Protein AF-A0A8S3GSZ7-F1 (afdb_monomer_lite)

InterPro domains:
  IPR011249 Metalloenzyme, LuxS/M16 peptidase-like [SSF63411] (2-104)
  IPR011765 Peptidase M16, N-terminal [PF00675] (2-55)
  IPR050626 Peptidase M16 [PTHR43690] (2-104)

Secondary structure (DSSP, 8-state):
-HHHHHHHHHHHH-----HHHHHHHHHHHHHHHHHHTT-HHHHHHHHHHHTS-TTSGGGS--S--HIIIIIHHHHTT--HHHHHHHHHHHH--GGG---------

Radius of gyration: 17.48 Å; chains: 1; bounding box: 43×33×41 Å

Organism: NCBI:txid392030

Sequence (105 aa):
MPEALDVFAQFFIAPLFAASSTDRELEAVNSEFEGNLSKDAWRLSQLEKSTSDPDHPYSGFSIGNTETLRVTPKQCGIDIREVLLDFHKAEYSSNRMSLAVLGNR

Foldseek 3Di:
DVVVVVVVVCVLVPDPLDVVVVVVVLVVLQVVVVVCPPPVVSVVCLVVLCPDDPVDPSVDDPSDHCVRQPVVCVVVVHDSSVVVVVCSVVPSDPVPDDDDDDDDD

pLDDT: mean 94.11, std 5.07, range [58.88, 97.81]

Structure (mmCIF, N/CA/C/O backbone):
data_AF-A0A8S3GSZ7-F1
#
_entry.id   AF-A0A8S3GSZ7-F1
#
loop_
_atom_site.group_PDB
_atom_site.id
_atom_site.type_symbol
_atom_site.label_atom_id
_atom_site.label_alt_id
_atom_site.label_comp_id
_atom_site.label_asym_id
_atom_site.label_entity_id
_atom_site.label_seq_id
_atom_site.pdbx_PDB_ins_code
_atom_site.Cartn_x
_atom_site.Cartn_y
_atom_site.Cartn_z
_atom_site.occupancy
_atom_site.B_iso_or_equiv
_atom_site.auth_seq_id
_atom_site.auth_comp_id
_atom_site.auth_asym_id
_atom_site.auth_atom_id
_atom_site.pdbx_PDB_model_num
ATOM 1 N N . MET A 1 1 ? 21.678 -1.817 -16.606 1.00 73.31 1 MET A N 1
ATOM 2 C CA . MET A 1 1 ? 20.280 -1.360 -16.786 1.00 73.31 1 MET A CA 1
ATOM 3 C C . MET A 1 1 ? 19.309 -2.501 -17.069 1.00 73.31 1 MET A C 1
ATOM 5 O O . MET A 1 1 ? 18.301 -2.520 -16.378 1.00 73.31 1 MET A O 1
ATOM 9 N N . PRO A 1 2 ? 19.576 -3.442 -17.999 1.00 85.44 2 PRO A N 1
ATOM 10 C CA . PRO A 1 2 ? 18.622 -4.516 -18.303 1.00 85.44 2 PRO A CA 1
ATOM 11 C C . PRO A 1 2 ? 18.246 -5.370 -17.083 1.00 85.44 2 PRO A C 1
ATOM 13 O O . PRO A 1 2 ? 17.067 -5.568 -16.833 1.00 85.44 2 PRO A O 1
ATOM 16 N N . GLU A 1 3 ? 19.226 -5.774 -16.270 1.00 92.62 3 GLU A N 1
ATOM 17 C CA . GLU A 1 3 ? 18.986 -6.607 -15.077 1.00 92.62 3 GLU A CA 1
ATOM 18 C C . GLU A 1 3 ? 18.163 -5.893 -13.994 1.00 92.62 3 GLU A C 1
ATOM 20 O O . GLU A 1 3 ? 17.228 -6.462 -13.444 1.00 92.62 3 GLU A O 1
ATOM 25 N N . ALA A 1 4 ? 18.465 -4.623 -13.706 1.00 94.25 4 ALA A N 1
ATOM 26 C CA . ALA A 1 4 ? 17.705 -3.850 -12.720 1.00 94.25 4 ALA A CA 1
ATOM 27 C C . ALA A 1 4 ? 16.251 -3.626 -13.168 1.00 94.25 4 ALA A C 1
ATOM 29 O O . ALA A 1 4 ? 15.339 -3.669 -12.345 1.00 94.25 4 ALA A O 1
ATOM 30 N N . LEU A 1 5 ? 16.036 -3.404 -14.470 1.00 95.12 5 LEU A N 1
ATOM 31 C CA . LEU A 1 5 ? 14.696 -3.250 -15.028 1.00 95.12 5 LEU A CA 1
ATOM 32 C C . LEU A 1 5 ? 13.920 -4.573 -15.013 1.00 95.12 5 LEU A C 1
ATOM 34 O O . LEU A 1 5 ? 12.724 -4.551 -14.743 1.00 95.12 5 LEU A O 1
ATOM 38 N N . ASP A 1 6 ? 14.589 -5.703 -15.249 1.00 96.00 6 ASP A N 1
ATOM 39 C CA . ASP A 1 6 ? 13.977 -7.032 -15.156 1.00 96.00 6 ASP A CA 1
ATOM 40 C C . ASP A 1 6 ? 13.505 -7.330 -13.726 1.00 96.00 6 ASP A C 1
ATOM 42 O O . ASP A 1 6 ? 12.335 -7.646 -13.518 1.00 96.00 6 ASP A O 1
ATOM 46 N N . VAL A 1 7 ? 14.357 -7.098 -12.717 1.00 96.19 7 VAL A N 1
ATOM 47 C CA . VAL A 1 7 ? 13.976 -7.240 -11.299 1.00 96.19 7 VAL A CA 1
ATOM 48 C C . VAL A 1 7 ? 12.815 -6.310 -10.933 1.00 96.19 7 VAL A C 1
ATOM 50 O O . VAL A 1 7 ? 11.870 -6.738 -10.272 1.00 96.19 7 VAL A O 1
ATOM 53 N N . PHE A 1 8 ? 12.853 -5.053 -11.382 1.00 96.50 8 PHE A N 1
ATOM 54 C CA . PHE A 1 8 ? 11.782 -4.086 -11.134 1.00 96.50 8 PHE A CA 1
ATOM 55 C C . PHE A 1 8 ? 10.453 -4.517 -11.768 1.00 96.50 8 PHE A C 1
ATOM 57 O O . PHE A 1 8 ? 9.406 -4.417 -11.130 1.00 96.50 8 PHE A O 1
ATOM 64 N N . ALA A 1 9 ? 10.480 -5.038 -12.997 1.00 96.50 9 ALA A N 1
ATOM 65 C CA . ALA A 1 9 ? 9.281 -5.504 -13.686 1.00 96.50 9 ALA A CA 1
ATOM 66 C C . ALA A 1 9 ? 8.572 -6.627 -12.910 1.00 96.50 9 ALA A C 1
ATOM 68 O O . ALA A 1 9 ? 7.339 -6.655 -12.868 1.00 96.50 9 ALA A O 1
ATOM 69 N N . GLN A 1 10 ? 9.321 -7.501 -12.224 1.00 97.31 10 GLN A N 1
ATOM 70 C CA . GLN A 1 10 ? 8.738 -8.596 -11.441 1.00 97.31 10 GLN A CA 1
ATOM 71 C C . GLN A 1 10 ? 7.815 -8.123 -10.309 1.00 97.31 10 GLN A C 1
ATOM 73 O O . GLN A 1 10 ? 6.902 -8.861 -9.939 1.00 97.31 10 GLN A O 1
ATOM 78 N N . PHE A 1 11 ? 7.966 -6.888 -9.810 1.00 96.31 11 PHE A N 1
ATOM 79 C CA . PHE A 1 11 ? 7.074 -6.331 -8.780 1.00 96.31 11 PHE A CA 1
ATOM 80 C C . PHE A 1 11 ? 5.627 -6.210 -9.281 1.00 96.31 11 PHE A C 1
ATOM 82 O O . PHE A 1 11 ? 4.678 -6.338 -8.510 1.00 96.31 11 PHE A O 1
ATOM 89 N N . PHE A 1 12 ? 5.455 -5.992 -10.585 1.00 96.62 12 PHE A N 1
ATOM 90 C CA . PHE A 1 12 ? 4.151 -5.830 -11.226 1.00 96.62 12 PHE A CA 1
ATOM 91 C C . PHE A 1 12 ? 3.637 -7.136 -11.842 1.00 96.62 12 PHE A C 1
ATOM 93 O O . PHE A 1 12 ? 2.445 -7.241 -12.106 1.00 96.62 12 PHE A O 1
ATOM 100 N N . ILE A 1 13 ? 4.511 -8.125 -12.060 1.00 95.81 13 ILE A N 1
ATOM 101 C CA . ILE A 1 13 ? 4.170 -9.388 -12.732 1.00 95.81 13 ILE A CA 1
ATOM 102 C C . ILE A 1 13 ? 3.789 -10.476 -11.724 1.00 95.81 13 ILE A C 1
ATOM 104 O O . ILE A 1 13 ? 2.726 -11.077 -11.846 1.00 95.81 13 ILE A O 1
ATOM 108 N N . ALA A 1 14 ? 4.662 -10.758 -10.754 1.00 94.56 14 ALA A N 1
ATOM 109 C CA . ALA A 1 14 ? 4.511 -11.904 -9.859 1.00 94.56 14 ALA A CA 1
ATOM 110 C C . ALA A 1 14 ? 5.138 -11.632 -8.477 1.00 94.56 14 ALA A C 1
ATOM 112 O O . ALA A 1 14 ? 6.141 -12.256 -8.112 1.00 94.56 14 ALA A O 1
ATOM 113 N N . PRO A 1 15 ? 4.577 -10.701 -7.684 1.00 94.81 15 PRO A N 1
ATOM 114 C CA . PRO A 1 15 ? 5.038 -10.485 -6.319 1.00 94.81 15 PRO A CA 1
ATOM 115 C C . PRO A 1 15 ? 4.775 -11.726 -5.456 1.00 94.81 15 PRO A C 1
ATOM 117 O O . PRO A 1 15 ? 3.706 -12.331 -5.496 1.00 94.81 15 PRO A O 1
ATOM 120 N N . LEU A 1 16 ? 5.760 -12.104 -4.640 1.00 92.88 16 LEU A N 1
ATOM 121 C CA . LEU A 1 16 ? 5.674 -13.319 -3.820 1.00 92.88 16 LEU A CA 1
ATOM 122 C C . LEU A 1 16 ? 4.826 -13.142 -2.550 1.00 92.88 16 LEU A C 1
ATOM 124 O O . LEU A 1 16 ? 4.250 -14.119 -2.064 1.00 92.88 16 LEU A O 1
ATOM 128 N N . PHE A 1 17 ? 4.812 -11.927 -1.983 1.00 92.62 17 PHE A N 1
ATOM 129 C CA . PHE A 1 17 ? 4.241 -11.615 -0.662 1.00 92.62 17 PHE A CA 1
ATOM 130 C C . PHE A 1 17 ? 4.576 -12.689 0.390 1.00 92.62 17 PHE A C 1
ATOM 132 O O . PHE A 1 17 ? 3.700 -13.283 1.021 1.00 92.62 17 PHE A O 1
ATOM 139 N N . ALA A 1 18 ? 5.868 -13.009 0.516 1.00 90.56 18 ALA A N 1
ATOM 140 C CA . ALA A 1 18 ? 6.344 -14.042 1.430 1.00 90.56 18 ALA A CA 1
ATOM 141 C C . ALA A 1 18 ? 6.000 -13.676 2.881 1.00 90.56 18 ALA A C 1
ATOM 143 O O . ALA A 1 18 ? 6.323 -12.577 3.325 1.00 90.56 18 ALA A O 1
ATOM 144 N N . ALA A 1 19 ? 5.410 -14.612 3.631 1.00 84.94 19 ALA A N 1
ATOM 145 C CA . ALA A 1 19 ? 4.901 -14.363 4.984 1.00 84.94 19 ALA A CA 1
ATOM 146 C C . ALA A 1 19 ? 5.943 -13.723 5.922 1.00 84.94 19 ALA A C 1
ATOM 148 O O . ALA A 1 19 ? 5.648 -12.741 6.598 1.00 84.94 19 ALA A O 1
ATOM 149 N N . SER A 1 20 ? 7.191 -14.206 5.888 1.00 83.81 20 SER A N 1
ATOM 150 C CA . SER A 1 20 ? 8.293 -13.657 6.693 1.00 83.81 20 SER A CA 1
ATOM 151 C C . SER A 1 20 ? 8.640 -12.204 6.356 1.00 83.81 20 SER A C 1
ATOM 153 O O . SER A 1 20 ? 9.107 -11.465 7.221 1.00 83.81 20 SER A O 1
ATOM 155 N N . SER A 1 21 ? 8.456 -11.799 5.097 1.00 87.31 21 SER A N 1
ATOM 156 C CA . SER A 1 21 ? 8.692 -10.426 4.647 1.00 87.31 21 SER A CA 1
ATOM 157 C C . SER A 1 21 ? 7.502 -9.536 4.988 1.00 87.31 21 SER A C 1
ATOM 159 O O . SER A 1 21 ? 7.706 -8.432 5.477 1.00 87.31 21 SER A O 1
ATOM 161 N N . THR A 1 22 ? 6.276 -10.038 4.807 1.00 86.44 22 THR A N 1
ATOM 162 C CA . THR A 1 22 ? 5.042 -9.328 5.170 1.00 86.44 22 THR A CA 1
ATOM 163 C C . THR A 1 22 ? 5.033 -8.964 6.650 1.00 86.44 22 THR A C 1
ATOM 165 O O . THR A 1 22 ? 4.739 -7.827 6.993 1.00 86.44 22 THR A O 1
ATOM 168 N N . ASP A 1 23 ? 5.424 -9.886 7.535 1.00 85.44 23 ASP A N 1
ATOM 169 C CA . ASP A 1 23 ? 5.443 -9.616 8.974 1.00 85.44 23 ASP A CA 1
ATOM 170 C C . ASP A 1 23 ? 6.368 -8.457 9.359 1.00 85.44 23 ASP A C 1
ATOM 172 O O . ASP A 1 23 ? 5.973 -7.594 10.143 1.00 85.44 23 ASP A O 1
ATOM 176 N N . ARG A 1 24 ? 7.571 -8.425 8.777 1.00 90.69 24 ARG A N 1
ATOM 177 C CA . ARG A 1 24 ? 8.546 -7.347 8.985 1.00 90.69 24 ARG A CA 1
ATOM 178 C C . ARG A 1 24 ? 8.077 -6.027 8.385 1.00 90.69 24 ARG A C 1
ATOM 180 O O . ARG A 1 24 ? 8.293 -4.976 8.975 1.00 90.69 24 ARG A O 1
ATOM 187 N N . GLU A 1 25 ? 7.437 -6.079 7.222 1.00 93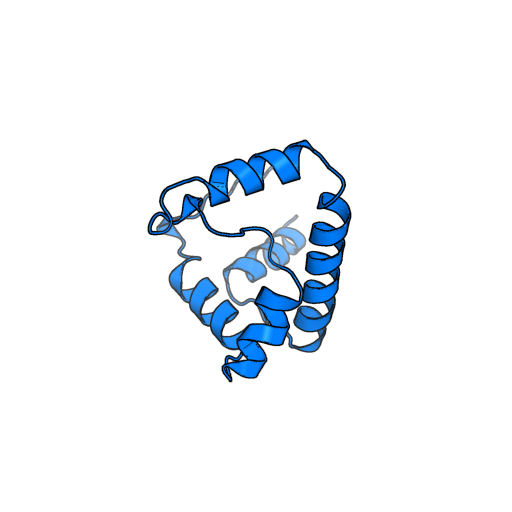.12 25 GLU A N 1
ATOM 188 C CA . GLU A 1 25 ? 6.911 -4.883 6.567 1.00 93.12 25 GLU A CA 1
ATOM 189 C C . GLU A 1 25 ? 5.773 -4.257 7.385 1.00 93.12 25 GLU A C 1
ATOM 191 O O . GLU A 1 25 ? 5.710 -3.040 7.527 1.00 93.12 25 GLU A O 1
ATOM 196 N N . LEU A 1 26 ? 4.927 -5.072 8.026 1.00 92.06 26 LEU A N 1
ATOM 197 C CA . LEU A 1 26 ? 3.891 -4.576 8.939 1.00 92.06 26 LEU A CA 1
ATOM 198 C C . LEU A 1 26 ? 4.474 -3.817 10.142 1.00 92.06 26 LEU A C 1
ATOM 200 O O . LEU A 1 26 ? 3.895 -2.823 10.579 1.00 92.06 26 LEU A O 1
ATOM 204 N N . GLU A 1 27 ? 5.620 -4.254 10.670 1.00 92.94 27 GLU A N 1
ATOM 205 C CA . GLU A 1 27 ? 6.335 -3.524 11.728 1.00 92.94 27 GLU A CA 1
ATOM 206 C C . GLU A 1 27 ? 6.883 -2.183 11.220 1.00 92.94 27 GLU A C 1
ATOM 208 O O . GLU A 1 27 ? 6.810 -1.174 11.929 1.00 92.94 27 GLU A O 1
ATOM 213 N N . ALA A 1 28 ? 7.389 -2.147 9.984 1.00 94.94 28 ALA A N 1
ATOM 214 C CA . ALA A 1 28 ? 7.848 -0.915 9.350 1.00 94.94 28 ALA A CA 1
ATOM 215 C C . ALA A 1 28 ? 6.694 0.084 9.151 1.00 94.94 28 ALA A C 1
ATOM 217 O O . ALA A 1 28 ? 6.822 1.241 9.550 1.00 94.94 28 ALA A O 1
ATOM 218 N N . VAL A 1 29 ? 5.539 -0.375 8.650 1.00 95.75 29 VAL A N 1
ATOM 219 C CA . VAL A 1 29 ? 4.319 0.445 8.511 1.00 95.75 29 VAL A CA 1
ATOM 220 C C . VAL A 1 29 ? 3.858 0.985 9.867 1.00 95.75 29 VAL A C 1
ATOM 222 O O . VAL A 1 29 ? 3.528 2.164 9.996 1.00 95.75 29 VAL A O 1
ATOM 225 N N . ASN A 1 30 ? 3.880 0.156 10.915 1.00 96.62 30 ASN A N 1
ATOM 226 C CA . ASN A 1 30 ? 3.534 0.613 12.259 1.00 96.62 30 ASN A CA 1
ATOM 227 C C . ASN A 1 30 ? 4.511 1.681 12.775 1.00 96.62 30 ASN A C 1
ATOM 229 O O . ASN A 1 30 ? 4.083 2.673 13.360 1.00 96.62 30 ASN A O 1
ATOM 233 N N . SER A 1 31 ? 5.807 1.508 12.518 1.00 96.38 31 SER A N 1
ATOM 234 C CA . SER A 1 31 ? 6.837 2.482 12.899 1.00 96.38 31 SER A CA 1
ATOM 235 C C . SER A 1 31 ? 6.653 3.817 12.169 1.00 96.38 31 SER A C 1
ATOM 237 O O . SER A 1 31 ? 6.847 4.882 12.756 1.00 96.38 31 SER A O 1
ATOM 239 N N . GLU A 1 32 ? 6.235 3.783 10.900 1.00 96.25 32 GLU A N 1
ATOM 240 C CA . GLU A 1 32 ? 5.875 4.983 10.143 1.00 96.25 32 GLU A CA 1
ATOM 241 C C . GLU A 1 32 ? 4.659 5.691 10.756 1.00 96.25 32 GLU A C 1
ATOM 243 O O . GLU A 1 32 ? 4.698 6.907 10.975 1.00 96.25 32 GLU A O 1
ATOM 248 N N . PHE A 1 33 ? 3.603 4.943 11.089 1.00 96.38 33 PHE A N 1
ATOM 249 C CA . PHE A 1 33 ? 2.428 5.485 11.770 1.00 96.38 33 PHE A CA 1
ATOM 250 C C . PHE A 1 33 ? 2.801 6.155 13.099 1.00 96.38 33 PHE A C 1
ATOM 252 O O . PHE A 1 33 ? 2.445 7.314 13.322 1.00 96.38 33 PHE A O 1
ATOM 259 N N . GLU A 1 34 ? 3.570 5.475 13.951 1.00 96.62 34 GLU A N 1
ATOM 260 C CA . GLU A 1 34 ? 4.029 6.010 15.237 1.00 96.62 34 GLU A CA 1
ATOM 261 C C . GLU A 1 34 ? 4.877 7.274 15.060 1.00 96.62 34 GLU A C 1
ATOM 263 O O . GLU A 1 34 ? 4.666 8.273 15.753 1.00 96.62 34 GLU A O 1
ATOM 268 N N . GLY A 1 35 ? 5.776 7.278 14.072 1.00 95.81 35 GLY A N 1
ATOM 269 C CA . GLY A 1 35 ? 6.583 8.443 13.717 1.00 95.81 35 GLY A CA 1
ATOM 270 C C . GLY A 1 35 ? 5.763 9.635 13.210 1.00 95.81 35 GLY A C 1
ATOM 271 O O . GLY A 1 35 ? 6.240 10.772 13.251 1.00 95.81 35 GLY A O 1
ATOM 272 N N . ASN A 1 36 ? 4.535 9.407 12.741 1.00 95.19 36 ASN A N 1
ATOM 273 C CA . ASN A 1 36 ? 3.629 10.448 12.261 1.00 95.19 36 ASN A CA 1
ATOM 274 C C . ASN A 1 36 ? 2.683 10.989 13.348 1.00 95.19 36 ASN A C 1
ATOM 276 O O . ASN A 1 36 ? 2.168 12.095 13.187 1.00 95.19 36 ASN A O 1
ATOM 280 N N . LEU A 1 37 ? 2.499 10.290 14.476 1.00 94.00 37 LEU A N 1
ATOM 281 C CA . LEU A 1 37 ? 1.570 10.698 15.545 1.00 94.00 37 LEU A CA 1
ATOM 282 C C . LEU A 1 37 ? 1.872 12.078 16.144 1.00 94.00 37 LEU A C 1
ATOM 284 O O . LEU A 1 37 ? 0.951 12.790 16.550 1.00 94.00 37 LEU A O 1
ATOM 288 N N . SER A 1 38 ? 3.151 12.452 16.204 1.00 93.81 38 SER A N 1
ATOM 289 C CA . SER A 1 38 ? 3.618 13.732 16.748 1.00 93.81 38 SER A CA 1
ATOM 290 C C . SER A 1 38 ? 3.655 14.865 15.718 1.00 93.81 38 SER A C 1
ATOM 292 O O . SER A 1 38 ? 3.944 16.004 16.076 1.00 93.81 38 SER A O 1
ATOM 294 N N . LYS A 1 39 ? 3.370 14.585 14.441 1.00 97.00 39 LYS A N 1
ATOM 295 C CA . LYS A 1 39 ? 3.429 15.575 13.361 1.00 97.00 39 LYS A CA 1
ATOM 296 C C . LYS A 1 39 ? 2.055 16.212 13.158 1.00 97.00 39 LYS A C 1
ATOM 298 O O . LYS A 1 39 ? 1.127 15.558 12.683 1.00 97.00 39 LYS A O 1
ATOM 303 N N . ASP A 1 40 ? 1.936 17.509 13.431 1.00 97.31 40 ASP A N 1
ATOM 304 C CA . ASP A 1 40 ? 0.654 18.227 13.340 1.00 97.31 40 ASP A CA 1
ATOM 305 C C . ASP A 1 40 ? 0.010 18.164 11.954 1.00 97.31 40 ASP A C 1
ATOM 307 O O . ASP A 1 40 ? -1.204 18.018 11.856 1.00 97.31 40 ASP A O 1
ATOM 311 N N . ALA A 1 41 ? 0.804 18.186 10.880 1.00 97.00 41 ALA A N 1
ATOM 312 C CA . ALA A 1 41 ? 0.288 18.041 9.519 1.00 97.00 41 ALA A CA 1
ATOM 313 C C . ALA A 1 41 ? -0.480 16.718 9.320 1.00 97.00 41 ALA A C 1
ATOM 315 O O . ALA A 1 41 ? -1.553 16.704 8.720 1.00 97.00 41 ALA A O 1
ATOM 316 N N . TRP A 1 42 ? 0.031 15.616 9.877 1.00 96.19 42 TRP A N 1
ATOM 317 C CA . TRP A 1 42 ? -0.626 14.309 9.811 1.00 96.19 42 TRP A CA 1
ATOM 318 C C . TRP A 1 42 ? -1.871 14.254 10.690 1.00 96.19 42 TRP A C 1
ATOM 320 O O . TRP A 1 42 ? -2.904 13.738 10.265 1.00 96.19 42 TRP A O 1
ATOM 330 N N . ARG A 1 43 ? -1.801 14.838 11.891 1.00 96.06 43 ARG A N 1
ATOM 331 C CA . ARG A 1 43 ? -2.946 14.934 12.806 1.00 96.06 43 ARG A CA 1
ATOM 332 C C . ARG A 1 43 ? -4.092 15.731 12.186 1.00 96.06 43 ARG A C 1
ATOM 334 O O . ARG A 1 43 ? -5.230 15.280 12.230 1.00 96.06 43 ARG A O 1
ATOM 341 N N . LEU A 1 44 ? -3.787 16.884 11.589 1.00 97.31 44 LEU A N 1
ATOM 342 C CA . LEU A 1 44 ? -4.762 17.734 10.908 1.00 97.31 44 LEU A CA 1
ATOM 343 C C . LEU A 1 44 ? -5.369 17.027 9.694 1.00 97.31 44 LEU A C 1
ATOM 345 O O . LEU A 1 44 ? -6.586 17.032 9.552 1.00 97.31 44 LEU A O 1
ATOM 349 N N . SER A 1 45 ? -4.551 16.360 8.873 1.00 96.00 45 SER A N 1
ATOM 350 C CA . SER A 1 45 ? -5.054 15.600 7.722 1.00 96.00 45 SER A CA 1
ATOM 351 C C . SER A 1 45 ? -5.997 14.472 8.149 1.00 96.00 45 SER A C 1
ATOM 353 O O . SER A 1 45 ? -7.077 14.327 7.581 1.00 96.00 45 SER A O 1
ATOM 355 N N . GLN A 1 46 ? -5.643 13.693 9.176 1.00 96.00 46 GLN A N 1
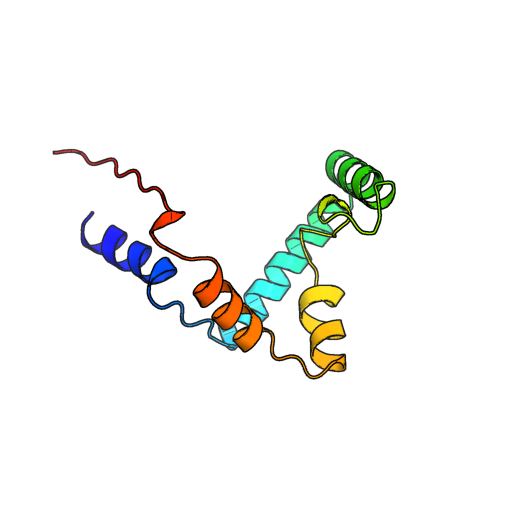ATOM 356 C CA . GLN A 1 46 ? -6.520 12.622 9.652 1.00 96.00 46 GLN A CA 1
ATOM 357 C C . GLN A 1 46 ? -7.781 13.167 10.340 1.00 96.00 46 GLN A C 1
ATOM 359 O O . GLN A 1 46 ? -8.845 12.564 10.202 1.00 96.00 46 GLN A O 1
ATOM 364 N N . LEU A 1 47 ? -7.689 14.306 11.037 1.00 96.44 47 LEU A N 1
ATOM 365 C CA . LEU A 1 47 ? -8.849 14.995 11.604 1.00 96.44 47 LEU A CA 1
ATOM 366 C C . LEU A 1 47 ? -9.828 15.400 10.499 1.00 96.44 47 LEU A C 1
ATOM 368 O O . LEU A 1 47 ? -10.999 15.045 10.579 1.00 96.44 47 LEU A O 1
ATOM 372 N N . GLU A 1 48 ? -9.340 16.061 9.449 1.00 97.31 48 GLU A N 1
ATOM 373 C CA . GLU A 1 48 ? -10.150 16.469 8.299 1.00 97.31 48 GLU A CA 1
ATOM 374 C C . GLU A 1 48 ? -10.879 15.272 7.673 1.00 97.31 48 GLU A C 1
ATOM 376 O O . GLU A 1 48 ? -12.103 15.301 7.530 1.00 97.31 48 GLU A O 1
ATOM 381 N N . LYS A 1 49 ? -10.152 14.179 7.401 1.00 96.69 49 LYS A N 1
ATOM 382 C CA . LYS A 1 49 ? -10.732 12.923 6.903 1.00 96.69 49 LYS A CA 1
ATOM 383 C C . LYS A 1 49 ? -11.813 12.382 7.837 1.00 96.69 49 LYS A C 1
ATOM 385 O O . LYS A 1 49 ? -12.910 12.073 7.382 1.00 96.69 49 LYS A O 1
ATOM 390 N N . SER A 1 50 ? -11.552 12.330 9.143 1.00 95.81 50 SER A N 1
ATOM 391 C CA . SER A 1 50 ? -12.512 11.815 10.132 1.00 95.81 50 SER A CA 1
ATOM 392 C C . SER A 1 50 ? -13.772 12.675 10.293 1.00 95.81 50 SER A C 1
ATOM 394 O O . SER A 1 50 ? -14.785 12.184 10.780 1.00 95.81 50 SER A O 1
ATOM 396 N N . THR A 1 51 ? -13.715 13.946 9.884 1.00 96.69 51 THR A N 1
ATOM 397 C CA . THR A 1 51 ? -14.863 14.870 9.869 1.00 96.69 51 THR A CA 1
ATOM 398 C C . THR A 1 51 ? -15.578 14.941 8.520 1.00 96.69 51 THR A C 1
ATOM 400 O O . THR A 1 51 ? -16.580 15.644 8.399 1.00 96.69 51 THR A O 1
ATOM 403 N N . SER A 1 52 ? -15.057 14.252 7.502 1.00 96.88 52 SER A N 1
ATOM 404 C CA . SER A 1 52 ? -15.708 14.126 6.199 1.00 96.88 52 SER A CA 1
ATOM 405 C C . SER A 1 52 ? -16.831 13.083 6.231 1.00 96.88 52 SER A C 1
ATOM 407 O O . SER A 1 52 ? -17.069 12.443 7.255 1.00 96.88 52 SER A O 1
ATOM 409 N N . ASP A 1 53 ? -17.544 12.934 5.115 1.00 97.19 53 ASP A N 1
ATOM 410 C CA . ASP A 1 53 ? -18.600 11.931 4.972 1.00 97.19 53 ASP A CA 1
ATOM 411 C C . ASP A 1 53 ? -18.055 10.516 5.280 1.00 97.19 53 ASP A C 1
ATOM 413 O O . ASP A 1 53 ? -17.127 10.068 4.595 1.00 97.19 53 ASP A O 1
ATOM 417 N N . PRO A 1 54 ? -18.594 9.808 6.294 1.00 95.31 54 PRO A N 1
ATOM 418 C CA . PRO A 1 54 ? -18.110 8.484 6.674 1.00 95.31 54 PRO A CA 1
ATOM 419 C C . PRO A 1 54 ? -18.279 7.438 5.565 1.00 95.31 54 PRO A C 1
ATOM 421 O O . PRO A 1 54 ? -17.483 6.503 5.516 1.00 95.31 54 PRO A O 1
ATOM 424 N N . ASP A 1 55 ? -19.241 7.613 4.652 1.00 96.50 55 ASP A N 1
ATOM 425 C CA . ASP A 1 55 ? -19.470 6.691 3.532 1.00 96.50 55 ASP A CA 1
ATOM 426 C C . ASP A 1 55 ? -18.534 6.974 2.341 1.00 96.50 55 ASP A C 1
ATOM 428 O O . ASP A 1 55 ? -18.430 6.175 1.405 1.00 96.50 55 ASP A O 1
ATOM 432 N N . HIS A 1 56 ? -17.814 8.100 2.363 1.00 96.56 56 HIS A N 1
ATOM 433 C CA . HIS A 1 56 ? -16.879 8.469 1.309 1.00 96.56 56 HIS A CA 1
ATOM 434 C C . HIS A 1 56 ? -15.476 7.879 1.570 1.00 96.56 56 HIS A C 1
ATOM 436 O O . HIS A 1 56 ? -14.938 8.063 2.661 1.00 96.56 56 HIS A O 1
ATOM 442 N N . PRO A 1 57 ? -14.785 7.281 0.571 1.00 94.56 57 PRO A N 1
ATOM 443 C CA . PRO A 1 57 ? -13.464 6.653 0.759 1.00 94.56 57 PRO A CA 1
ATOM 444 C C . PRO A 1 57 ? -12.373 7.559 1.355 1.00 94.56 57 PRO A C 1
ATOM 446 O O . PRO A 1 57 ? -11.387 7.077 1.908 1.00 94.56 57 PRO A O 1
ATOM 449 N N . TYR A 1 58 ? -12.541 8.879 1.244 1.00 96.06 58 TYR A N 1
ATOM 450 C CA . TYR A 1 58 ? -11.637 9.874 1.832 1.00 96.06 58 TYR A CA 1
ATOM 451 C C . TYR A 1 58 ? -11.559 9.797 3.363 1.00 96.06 58 TYR A C 1
ATOM 453 O O . TYR A 1 58 ? -10.506 10.104 3.918 1.00 96.06 58 TYR A O 1
ATOM 461 N N . SER A 1 59 ? -12.625 9.360 4.039 1.00 96.12 59 SER A N 1
ATOM 462 C CA . SER A 1 59 ? -12.675 9.271 5.503 1.00 96.12 59 SER A CA 1
ATOM 463 C C . SER A 1 59 ? -11.746 8.193 6.081 1.00 96.12 59 SER A C 1
ATOM 465 O O . SER A 1 59 ? -11.425 8.210 7.273 1.00 96.12 59 SER A O 1
ATOM 467 N N . GLY A 1 60 ? -11.274 7.273 5.232 1.00 92.62 60 GLY A N 1
ATOM 468 C CA . GLY A 1 60 ? -10.459 6.130 5.617 1.00 92.62 60 GLY A CA 1
ATOM 469 C C . GLY A 1 60 ? -9.083 6.488 6.187 1.00 92.62 60 GLY A C 1
ATOM 470 O O . GLY A 1 60 ? -8.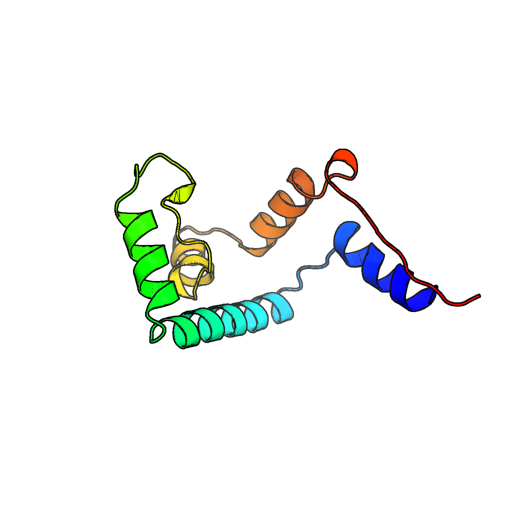437 7.478 5.827 1.00 92.62 60 GLY A O 1
ATOM 471 N N . PHE A 1 61 ? -8.590 5.618 7.066 1.00 94.50 61 PHE A N 1
ATOM 472 C CA . PHE A 1 61 ? -7.226 5.682 7.581 1.00 94.50 61 PHE A CA 1
ATOM 473 C C . PHE A 1 61 ? -6.258 5.003 6.603 1.00 94.50 61 PHE A C 1
ATOM 475 O O . PHE A 1 61 ? -6.202 3.781 6.509 1.00 94.50 61 PHE A O 1
ATOM 482 N N . SER A 1 62 ? -5.504 5.810 5.857 1.00 91.38 62 SER A N 1
ATOM 483 C CA . SER A 1 62 ? -4.740 5.343 4.692 1.00 91.38 62 SER A CA 1
ATOM 484 C C . SER A 1 62 ? -3.346 4.791 4.995 1.00 91.38 62 SER A C 1
ATOM 486 O O . SER A 1 62 ? -2.774 4.132 4.139 1.00 91.38 62 SER A O 1
ATOM 488 N N . ILE A 1 63 ? -2.771 5.095 6.163 1.00 94.44 63 ILE A N 1
ATOM 489 C CA . ILE A 1 63 ? -1.408 4.648 6.510 1.00 94.44 63 ILE A CA 1
ATOM 490 C C . ILE A 1 63 ? -1.424 3.174 6.927 1.00 94.44 63 ILE A C 1
ATOM 492 O O . ILE A 1 63 ? -0.527 2.415 6.579 1.00 94.44 63 ILE A O 1
ATOM 496 N N . GLY A 1 64 ? -2.462 2.767 7.661 1.00 94.88 64 GLY A N 1
ATOM 497 C CA . GLY A 1 64 ? -2.478 1.479 8.339 1.00 9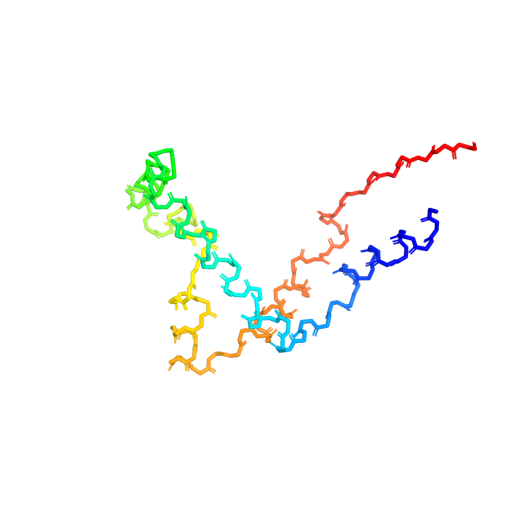4.88 64 GLY A CA 1
ATOM 498 C C . GLY A 1 64 ? -1.589 1.469 9.587 1.00 94.88 64 GLY A C 1
ATOM 499 O O . GLY A 1 64 ? -0.872 2.419 9.894 1.00 94.88 64 GLY A O 1
ATOM 500 N N . ASN A 1 65 ? -1.717 0.407 10.373 1.00 96.38 65 ASN A N 1
ATOM 501 C CA . ASN A 1 65 ? -0.948 0.141 11.588 1.00 96.38 65 ASN A CA 1
ATOM 502 C C . ASN A 1 65 ? -1.137 -1.329 11.999 1.00 96.38 65 ASN A C 1
ATOM 504 O O . ASN A 1 65 ? -1.872 -2.079 11.351 1.00 96.38 65 ASN A O 1
ATOM 508 N N . THR A 1 66 ? -0.522 -1.737 13.111 1.00 95.62 66 THR A N 1
ATOM 509 C CA . THR A 1 66 ? -0.656 -3.107 13.635 1.00 95.62 66 THR A CA 1
ATOM 510 C C . THR A 1 66 ? -2.113 -3.520 13.864 1.00 95.62 66 THR A C 1
ATOM 512 O O . THR A 1 66 ? -2.479 -4.666 13.602 1.00 95.62 66 THR A O 1
ATOM 515 N N . GLU A 1 67 ? -2.967 -2.601 14.315 1.00 96.25 67 GLU A N 1
ATOM 516 C CA . GLU A 1 67 ? -4.373 -2.912 14.577 1.00 96.25 67 GLU A CA 1
ATOM 517 C C . GLU A 1 67 ? -5.111 -3.275 13.282 1.00 96.25 67 GLU A C 1
ATOM 519 O O . GLU A 1 67 ? -5.683 -4.357 13.160 1.00 96.25 67 GLU A O 1
ATOM 524 N N . THR A 1 68 ? -5.016 -2.401 12.282 1.00 95.50 68 THR A N 1
ATOM 525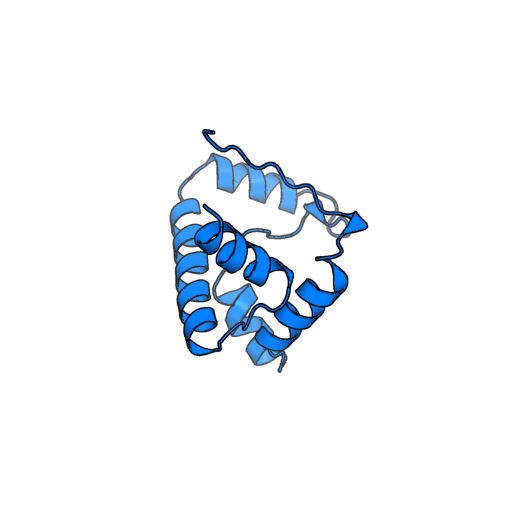 C CA . THR A 1 68 ? -5.741 -2.514 11.007 1.00 95.50 68 THR A CA 1
ATOM 526 C C . THR A 1 68 ? -5.194 -3.591 10.076 1.00 95.50 68 THR A C 1
ATOM 528 O O . THR A 1 68 ? -5.957 -4.162 9.301 1.00 95.50 68 THR A O 1
ATOM 531 N N . LEU A 1 69 ? -3.896 -3.896 10.153 1.00 94.88 69 LEU A N 1
ATOM 532 C CA . LEU A 1 69 ? -3.229 -4.808 9.220 1.00 94.88 69 LEU A CA 1
ATOM 533 C C . LEU A 1 69 ? -2.819 -6.153 9.837 1.00 94.88 69 LEU A C 1
ATOM 535 O O . LEU A 1 69 ? -2.402 -7.049 9.110 1.00 94.88 69 LEU A O 1
ATOM 539 N N . ARG A 1 70 ? -2.926 -6.331 11.161 1.00 92.56 70 ARG A N 1
ATOM 540 C CA . ARG A 1 70 ? -2.580 -7.599 11.831 1.00 92.56 70 ARG A CA 1
ATOM 541 C C . ARG A 1 70 ? -3.656 -8.062 12.802 1.00 92.56 70 ARG A C 1
ATOM 543 O O . ARG A 1 70 ? -4.119 -9.193 12.682 1.00 92.56 70 ARG A O 1
ATOM 550 N N . VAL A 1 71 ? -4.031 -7.232 13.773 1.00 95.12 71 VAL A N 1
ATOM 551 C CA . VAL A 1 71 ? -4.912 -7.645 14.880 1.00 95.12 71 VAL A CA 1
ATOM 552 C C . VAL A 1 71 ? -6.342 -7.861 14.395 1.00 95.12 71 VAL A C 1
ATOM 554 O O . VAL A 1 71 ? -6.845 -8.981 14.492 1.00 95.12 71 VAL A O 1
ATOM 557 N N . THR A 1 72 ? -6.963 -6.831 13.819 1.00 95.81 72 THR A N 1
ATOM 558 C CA . THR A 1 72 ? -8.343 -6.887 13.323 1.00 95.81 72 THR A CA 1
ATOM 559 C C . THR A 1 72 ? -8.515 -7.963 12.234 1.00 95.81 72 THR A C 1
ATOM 561 O O . THR A 1 72 ? -9.381 -8.825 12.396 1.00 95.81 72 THR A O 1
ATOM 564 N N . PRO A 1 73 ? -7.668 -8.044 11.181 1.00 94.81 73 PRO A N 1
ATOM 565 C CA . PRO A 1 73 ? -7.786 -9.101 10.173 1.00 94.81 73 PRO A CA 1
ATOM 566 C C . PRO A 1 73 ? -7.681 -10.511 10.762 1.00 94.81 73 PRO A C 1
ATOM 568 O O . PRO A 1 73 ? -8.503 -11.374 10.454 1.00 94.81 73 PRO A O 1
ATOM 571 N N . LYS A 1 74 ? -6.727 -10.740 11.675 1.00 93.62 74 LYS A N 1
ATOM 572 C CA . LYS A 1 74 ? -6.545 -12.044 12.325 1.00 93.62 74 LYS A CA 1
ATOM 573 C C . LYS A 1 74 ? -7.749 -12.436 13.181 1.00 93.62 74 LYS A C 1
ATOM 575 O O . LYS A 1 74 ? -8.121 -13.606 13.189 1.00 93.62 74 LYS A O 1
ATOM 580 N N . GLN A 1 75 ? -8.368 -11.484 13.879 1.00 96.19 75 GLN A N 1
ATOM 581 C CA . GLN A 1 75 ? -9.601 -11.720 14.641 1.00 96.19 75 GLN A CA 1
ATOM 582 C C . GLN A 1 75 ? -10.781 -12.082 13.732 1.00 96.19 75 GLN A C 1
ATOM 584 O O . GLN A 1 75 ? -11.607 -12.913 14.102 1.00 96.19 75 GLN A O 1
ATOM 589 N N . CYS A 1 76 ? -10.830 -11.512 12.528 1.00 96.38 76 CYS A N 1
ATOM 590 C CA . CYS A 1 76 ? -11.834 -11.825 11.514 1.00 96.38 76 CYS A CA 1
ATOM 591 C C . CYS A 1 76 ? -11.515 -13.085 10.685 1.00 96.38 76 CYS A C 1
ATOM 593 O O . CYS A 1 76 ? -12.291 -13.428 9.797 1.00 96.38 76 CYS A O 1
ATOM 595 N N . GLY A 1 77 ? -10.394 -13.772 10.943 1.00 95.75 77 GLY A N 1
ATOM 596 C CA . GLY A 1 77 ? -9.963 -14.934 10.156 1.00 95.75 77 GLY A CA 1
ATOM 597 C C . GLY A 1 77 ? -9.528 -14.592 8.726 1.00 95.75 77 GLY A C 1
ATOM 598 O O . GLY A 1 77 ? -9.563 -15.457 7.856 1.00 95.75 77 GLY A O 1
ATOM 599 N N . ILE A 1 78 ? -9.144 -13.338 8.476 1.00 94.94 78 ILE A N 1
ATOM 600 C CA . ILE A 1 78 ? -8.703 -12.841 7.172 1.00 94.94 78 ILE A CA 1
ATOM 601 C C . ILE A 1 78 ? -7.199 -13.078 7.026 1.00 94.94 78 ILE A C 1
ATOM 603 O O . ILE A 1 78 ? -6.405 -12.612 7.848 1.00 94.94 78 ILE A O 1
ATOM 607 N N . ASP A 1 79 ? -6.805 -13.762 5.951 1.00 91.81 79 ASP A N 1
ATOM 608 C CA . ASP A 1 79 ? -5.406 -13.854 5.540 1.00 91.81 79 ASP A CA 1
ATOM 609 C C . ASP A 1 79 ? -5.024 -12.624 4.706 1.00 91.81 79 ASP A C 1
ATOM 611 O O . ASP A 1 79 ? -5.410 -12.481 3.545 1.00 91.81 79 ASP A O 1
ATOM 615 N N . ILE A 1 80 ? -4.238 -11.730 5.305 1.00 91.31 80 ILE A N 1
ATOM 616 C CA . ILE A 1 80 ? -3.763 -10.508 4.648 1.00 91.31 80 ILE A CA 1
ATOM 617 C C . ILE A 1 80 ? -2.926 -10.797 3.406 1.00 91.31 80 ILE A C 1
ATOM 619 O O . ILE A 1 80 ? -2.945 -10.002 2.469 1.00 91.31 80 ILE A O 1
ATOM 623 N N . ARG A 1 81 ? -2.221 -11.930 3.346 1.00 91.19 81 ARG A N 1
ATOM 624 C CA . ARG A 1 81 ? -1.455 -12.284 2.153 1.00 91.19 81 ARG A CA 1
ATOM 625 C C . ARG A 1 81 ? -2.373 -12.520 0.955 1.00 91.19 81 ARG A C 1
ATOM 627 O O . ARG A 1 81 ? -2.071 -12.037 -0.133 1.00 91.19 81 ARG A O 1
ATOM 634 N N . GLU A 1 82 ? -3.479 -13.228 1.156 1.00 93.38 82 GLU A N 1
ATOM 635 C CA . GLU A 1 82 ? -4.466 -13.458 0.097 1.00 93.38 82 GLU A CA 1
ATOM 636 C C . GLU A 1 82 ? -5.140 -12.145 -0.312 1.00 93.38 82 GLU A C 1
ATOM 638 O O . GLU A 1 82 ? -5.247 -11.863 -1.500 1.00 93.38 82 GLU A O 1
ATOM 643 N N . VAL A 1 83 ? -5.454 -11.265 0.648 1.00 94.62 83 VAL A N 1
ATOM 644 C CA . VAL A 1 83 ? -5.977 -9.919 0.347 1.00 94.62 83 VAL A CA 1
ATOM 645 C C . VAL A 1 83 ? -5.005 -9.108 -0.521 1.00 94.62 83 VAL A C 1
ATOM 647 O O . VAL A 1 83 ? -5.434 -8.448 -1.466 1.00 94.62 83 VAL A O 1
ATOM 650 N N . LEU A 1 84 ? -3.697 -9.161 -0.242 1.00 94.62 84 LEU A N 1
ATOM 651 C CA . LEU A 1 84 ? -2.679 -8.478 -1.051 1.00 94.62 84 LEU A CA 1
ATOM 652 C C . LEU A 1 84 ? -2.575 -9.058 -2.467 1.00 94.62 84 LEU A C 1
ATOM 654 O O . LEU A 1 84 ? -2.430 -8.299 -3.427 1.00 94.62 84 LEU A O 1
ATOM 658 N N . LEU A 1 85 ? -2.661 -10.383 -2.607 1.00 94.62 85 LEU A N 1
ATOM 659 C CA . LEU A 1 85 ? -2.657 -11.058 -3.908 1.00 94.62 85 LEU A CA 1
ATOM 660 C C . LEU A 1 85 ? -3.899 -10.703 -4.731 1.00 94.62 85 LEU A C 1
ATOM 662 O O . LEU A 1 85 ? -3.776 -10.372 -5.912 1.00 94.62 85 LEU A O 1
ATOM 666 N N . ASP A 1 86 ? -5.074 -10.722 -4.107 1.00 96.94 86 ASP A N 1
ATOM 667 C CA . ASP A 1 86 ? -6.336 -10.357 -4.748 1.00 96.94 86 ASP A CA 1
ATOM 668 C C . ASP A 1 86 ? -6.339 -8.886 -5.172 1.00 96.94 86 ASP A C 1
ATOM 670 O O . ASP A 1 86 ? -6.715 -8.565 -6.302 1.00 96.94 86 ASP A O 1
ATOM 674 N N . PHE A 1 87 ? -5.846 -7.994 -4.308 1.00 96.88 87 PHE A N 1
ATOM 675 C CA . PHE A 1 87 ? -5.703 -6.577 -4.627 1.00 96.88 87 PHE A CA 1
ATOM 676 C C . PHE A 1 87 ? -4.724 -6.347 -5.783 1.00 96.88 87 PHE A C 1
ATOM 678 O O . PHE A 1 87 ? -5.038 -5.604 -6.712 1.00 96.88 87 PHE A O 1
ATOM 685 N N . HIS A 1 88 ? -3.558 -7.004 -5.770 1.00 97.31 88 HIS A N 1
ATOM 686 C CA . HIS A 1 88 ? -2.588 -6.917 -6.866 1.00 97.31 88 HIS A CA 1
ATOM 687 C C . HIS A 1 88 ? -3.224 -7.364 -8.183 1.00 97.31 88 HIS A C 1
ATOM 689 O O . HIS A 1 88 ? -3.221 -6.616 -9.156 1.00 97.31 88 HIS A O 1
ATOM 695 N N . LYS A 1 89 ? -3.891 -8.519 -8.191 1.00 96.56 89 LYS A N 1
ATOM 696 C CA . LYS A 1 89 ? -4.571 -9.046 -9.377 1.00 96.56 89 LYS A CA 1
ATOM 697 C C . LYS A 1 89 ? -5.672 -8.118 -9.908 1.00 96.56 89 LYS A C 1
ATOM 699 O O . LYS A 1 89 ? -5.862 -8.048 -11.122 1.00 96.56 89 LYS A O 1
ATOM 704 N N . ALA A 1 90 ? -6.408 -7.444 -9.027 1.00 97.38 90 ALA A N 1
ATOM 705 C CA . ALA A 1 90 ? -7.504 -6.555 -9.407 1.00 97.38 90 ALA A CA 1
ATOM 706 C C . ALA A 1 90 ? -7.020 -5.177 -9.892 1.00 97.38 90 ALA A C 1
ATOM 708 O O . ALA A 1 90 ? -7.528 -4.646 -10.882 1.00 97.38 90 ALA A O 1
ATOM 709 N N . GLU A 1 91 ? -6.028 -4.596 -9.214 1.00 97.19 91 GLU A N 1
ATOM 710 C CA . GLU A 1 91 ? -5.669 -3.187 -9.386 1.00 97.19 91 GLU A CA 1
ATOM 711 C C . GLU A 1 91 ? -4.405 -2.973 -10.232 1.00 97.19 91 GLU A C 1
ATOM 713 O O . GLU A 1 91 ? -4.299 -1.953 -10.922 1.00 97.19 91 GLU A O 1
ATOM 718 N N . TYR A 1 92 ? -3.471 -3.933 -10.259 1.00 97.00 92 TYR A N 1
ATOM 719 C CA . TYR A 1 92 ? -2.220 -3.845 -11.023 1.00 97.00 92 TYR A CA 1
ATOM 720 C C . TYR A 1 92 ? -2.420 -4.293 -12.480 1.00 97.00 92 TYR A C 1
ATOM 722 O O . TYR A 1 92 ? -1.761 -5.197 -12.989 1.00 97.00 92 TYR A O 1
ATOM 730 N N . SER A 1 93 ? -3.314 -3.599 -13.188 1.00 96.88 93 SER A N 1
ATOM 731 C CA . SER A 1 93 ? -3.567 -3.814 -14.616 1.00 96.88 93 SER 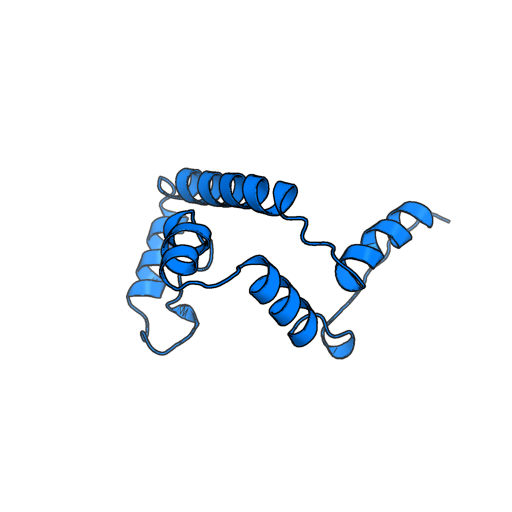A CA 1
ATOM 732 C C . SER A 1 93 ? -2.758 -2.864 -15.504 1.00 96.88 93 SER A C 1
ATOM 734 O O . SER A 1 93 ? -2.683 -1.659 -15.255 1.00 96.88 93 SER A O 1
ATOM 736 N N . SER A 1 94 ? -2.211 -3.389 -16.603 1.00 96.69 94 SER A N 1
ATOM 737 C CA . SER A 1 94 ? -1.353 -2.641 -17.537 1.00 96.69 94 SER A CA 1
ATOM 738 C C . SER A 1 94 ? -2.019 -1.394 -18.133 1.00 96.69 94 SER A C 1
ATOM 740 O O . SER A 1 94 ? -1.344 -0.394 -18.360 1.00 96.69 94 SER A O 1
ATOM 742 N N . ASN A 1 95 ? -3.346 -1.393 -18.311 1.00 97.38 95 ASN A N 1
ATOM 743 C CA . ASN A 1 95 ? -4.089 -0.233 -18.819 1.00 97.38 95 ASN A CA 1
ATOM 744 C C . ASN A 1 95 ? -4.137 0.959 -17.840 1.00 97.38 95 ASN A C 1
ATOM 746 O O . ASN A 1 95 ? -4.607 2.029 -18.219 1.00 97.38 95 ASN A O 1
ATOM 750 N N . ARG A 1 96 ? -3.692 0.772 -16.590 1.00 96.75 96 ARG A N 1
ATOM 751 C CA . ARG A 1 96 ? -3.628 1.796 -15.531 1.00 96.75 96 ARG A CA 1
ATOM 752 C C . ARG A 1 96 ? -2.189 2.185 -15.176 1.00 96.75 96 ARG A C 1
ATOM 754 O O . ARG A 1 96 ? -1.987 2.988 -14.271 1.00 96.75 96 ARG A O 1
ATOM 761 N N . MET A 1 97 ? -1.193 1.618 -15.862 1.00 97.56 97 MET A N 1
ATOM 762 C CA . MET A 1 97 ? 0.226 1.824 -15.568 1.00 97.56 97 MET A CA 1
ATOM 763 C C . MET A 1 97 ? 0.893 2.749 -16.584 1.00 97.56 97 MET A C 1
ATOM 765 O O . MET A 1 97 ? 0.525 2.807 -17.754 1.00 97.56 97 MET A O 1
ATOM 769 N N . SER A 1 98 ? 1.912 3.475 -16.134 1.00 97.81 98 SER A N 1
ATOM 770 C CA . SER A 1 98 ? 2.788 4.293 -16.977 1.00 97.81 98 SER A CA 1
ATOM 771 C C . SER A 1 98 ? 4.235 4.091 -16.533 1.00 97.81 98 SER A C 1
ATOM 773 O O . SER A 1 98 ? 4.504 4.033 -15.335 1.00 97.81 98 SER A O 1
ATOM 775 N N . LEU A 1 99 ? 5.163 3.972 -17.486 1.00 96.62 99 LEU A N 1
ATOM 776 C CA . LEU A 1 99 ? 6.581 3.708 -17.228 1.00 96.62 99 LEU A CA 1
ATOM 777 C C . LEU A 1 99 ? 7.454 4.760 -17.918 1.00 96.62 99 LEU A C 1
ATOM 779 O O . LEU A 1 99 ? 7.290 5.025 -19.107 1.00 96.62 99 LEU A O 1
ATOM 783 N N . ALA A 1 100 ? 8.421 5.305 -17.183 1.00 96.31 100 ALA A N 1
ATOM 784 C CA . ALA A 1 100 ? 9.493 6.134 -17.720 1.00 96.31 100 ALA A CA 1
ATOM 785 C C . ALA A 1 100 ? 10.841 5.465 -17.432 1.00 96.31 100 ALA A C 1
ATOM 787 O O . ALA A 1 100 ? 11.103 5.055 -16.303 1.00 96.31 100 ALA A O 1
ATOM 788 N N . VAL A 1 101 ? 11.699 5.365 -18.449 1.00 95.00 101 VAL A N 1
ATOM 789 C CA . VAL A 1 101 ? 13.047 4.797 -18.328 1.00 95.00 101 VAL A CA 1
ATOM 790 C C . VAL A 1 101 ? 14.048 5.830 -18.820 1.00 95.00 101 VAL A C 1
ATOM 792 O O . VAL A 1 101 ? 13.985 6.260 -19.971 1.00 95.00 101 VAL A O 1
ATOM 795 N N . LEU A 1 102 ? 14.973 6.224 -17.948 1.00 94.44 102 LEU A N 1
ATOM 796 C CA . LEU A 1 102 ? 16.099 7.078 -18.303 1.00 94.44 102 LEU A CA 1
ATOM 797 C C . LEU A 1 102 ? 17.358 6.223 -18.391 1.00 94.44 102 LEU A C 1
ATOM 799 O O . LEU A 1 102 ? 17.691 5.494 -17.459 1.00 94.44 102 LEU A O 1
ATOM 803 N N . GLY A 1 103 ? 18.060 6.343 -19.509 1.00 90.88 103 GLY A N 1
ATOM 804 C CA . GLY A 1 103 ? 19.290 5.619 -19.761 1.00 90.88 103 GLY A CA 1
ATOM 805 C C . GLY A 1 103 ? 20.294 6.475 -20.506 1.00 90.88 103 GLY A C 1
ATOM 806 O O . GLY A 1 103 ? 19.919 7.246 -21.388 1.00 90.88 103 GLY A O 1
ATOM 807 N N . ASN A 1 104 ? 21.571 6.307 -20.175 1.00 82.56 104 ASN A N 1
ATOM 808 C CA . ASN A 1 104 ? 22.652 6.821 -21.004 1.00 82.56 104 ASN A CA 1
ATOM 809 C C . ASN A 1 104 ? 22.906 5.819 -22.137 1.00 82.56 104 ASN A C 1
ATOM 811 O O . ASN A 1 104 ? 22.879 4.608 -21.899 1.00 82.56 104 ASN A O 1
ATOM 815 N N . ARG A 1 105 ? 23.094 6.335 -23.355 1.00 58.88 105 ARG A N 1
ATOM 816 C CA . ARG A 1 105 ? 23.596 5.544 -24.486 1.00 58.88 105 ARG A CA 1
ATOM 817 C C . ARG A 1 105 ? 25.022 5.084 -24.225 1.00 58.88 105 ARG A C 1
ATOM 819 O O . ARG A 1 105 ? 25.798 5.907 -23.692 1.00 58.88 105 ARG A O 1
#